Protein AF-0000000066798132 (afdb_homodimer)

Structure (mmCIF, N/CA/C/O backbone):
data_AF-0000000066798132-model_v1
#
loop_
_entity.id
_entity.type
_entity.pdbx_description
1 polymer 'Conserved hypothetical phage protein'
#
loop_
_atom_site.group_PDB
_atom_site.id
_atom_site.type_symbol
_atom_site.label_atom_id
_atom_site.label_alt_id
_atom_site.label_comp_id
_atom_site.label_asym_id
_atom_site.label_entity_id
_atom_site.label_seq_id
_atom_site.pdbx_PDB_ins_code
_atom_site.Cartn_x
_atom_site.Cartn_y
_atom_site.Cartn_z
_atom_site.occupancy
_atom_site.B_iso_or_equiv
_atom_site.auth_seq_id
_atom_site.auth_comp_id
_atom_site.auth_asym_id
_atom_site.auth_atom_id
_atom_site.pdbx_PDB_model_num
ATOM 1 N N . MET A 1 1 ? -9.953 32.281 0.719 1 57.69 1 MET A N 1
ATOM 2 C CA . MET A 1 1 ? -10.562 31.297 1.61 1 57.69 1 MET A CA 1
ATOM 3 C C . MET A 1 1 ? -10.344 29.875 1.087 1 57.69 1 MET A C 1
ATOM 5 O O . MET A 1 1 ? -10.57 29.609 -0.093 1 57.69 1 MET A O 1
ATOM 9 N N . LYS A 1 2 ? -9.352 29 1.653 1 70.69 2 LYS A N 1
ATOM 10 C CA . LYS A 1 2 ? -9.117 27.656 1.126 1 70.69 2 LYS A CA 1
ATOM 11 C C . LYS A 1 2 ? -10.305 26.734 1.405 1 70.69 2 LYS A C 1
ATOM 13 O O . LYS A 1 2 ? -10.883 26.781 2.494 1 70.69 2 LYS A O 1
ATOM 18 N N . ILE A 1 3 ? -11.055 26.281 0.452 1 86.38 3 ILE A N 1
ATOM 19 C CA . ILE A 1 3 ? -12.156 25.344 0.589 1 86.38 3 ILE A CA 1
ATOM 20 C C . ILE A 1 3 ? -11.617 23.938 0.82 1 86.38 3 ILE A C 1
ATOM 22 O O . ILE A 1 3 ? -10.711 23.5 0.113 1 86.38 3 ILE A O 1
ATOM 26 N N . LYS A 1 4 ? -12.031 23.391 1.937 1 86.81 4 LYS A N 1
ATOM 27 C CA . LYS A 1 4 ? -11.68 22 2.229 1 86.81 4 LYS A CA 1
ATOM 28 C C . LYS A 1 4 ? -12.602 21.031 1.483 1 86.81 4 LYS A C 1
ATOM 30 O O . LYS A 1 4 ? -13.82 21.188 1.513 1 86.81 4 LYS A O 1
ATOM 35 N N . ILE A 1 5 ? -11.984 20.156 0.667 1 93.31 5 ILE A N 1
ATOM 36 C CA . ILE A 1 5 ? -12.75 19.156 -0.054 1 93.31 5 ILE A CA 1
ATOM 37 C C . ILE A 1 5 ? -12.312 17.75 0.389 1 93.31 5 ILE A C 1
ATOM 39 O O . ILE A 1 5 ? -11.117 17.5 0.551 1 93.31 5 ILE A O 1
ATOM 43 N N . GLU A 1 6 ? -13.375 16.922 0.473 1 95 6 GLU A N 1
ATOM 44 C CA . GLU A 1 6 ? -13.102 15.539 0.827 1 95 6 GLU A CA 1
ATOM 45 C C . GLU A 1 6 ? -13.023 14.656 -0.416 1 95 6 GLU A C 1
ATOM 47 O O . GLU A 1 6 ? -13.82 14.812 -1.345 1 95 6 GLU A O 1
ATOM 52 N N . LYS A 1 7 ? -12.023 13.82 -0.433 1 96.56 7 LYS A N 1
ATOM 53 C CA . LYS A 1 7 ? -11.875 12.844 -1.509 1 96.56 7 LYS A CA 1
ATOM 54 C C . LYS A 1 7 ? -11.703 11.43 -0.951 1 96.56 7 LYS A C 1
ATOM 56 O O . LYS A 1 7 ? -10.977 11.227 0.024 1 96.56 7 LYS A O 1
ATOM 61 N N . GLU A 1 8 ? -12.359 10.531 -1.639 1 97.75 8 GLU A N 1
ATOM 62 C CA . GLU A 1 8 ? -12.203 9.125 -1.277 1 97.75 8 GLU A CA 1
ATOM 63 C C . GLU A 1 8 ? -11.242 8.414 -2.227 1 97.75 8 GLU A C 1
ATOM 65 O O . GLU A 1 8 ? -11.281 8.633 -3.438 1 97.75 8 GLU A O 1
ATOM 70 N N . MET A 1 9 ? -10.383 7.562 -1.604 1 97.75 9 MET A N 1
ATOM 71 C CA . MET A 1 9 ? -9.359 6.852 -2.371 1 97.75 9 MET A CA 1
ATOM 72 C C . MET A 1 9 ? -9.211 5.418 -1.878 1 97.75 9 MET A C 1
ATOM 74 O O . MET A 1 9 ? -9.43 5.137 -0.698 1 97.75 9 MET A O 1
ATOM 78 N N . ASN A 1 10 ? -8.875 4.578 -2.846 1 98.38 10 ASN A N 1
ATOM 79 C CA . ASN A 1 10 ? -8.438 3.271 -2.369 1 98.38 10 ASN A CA 1
ATOM 80 C C . ASN A 1 10 ? -6.969 3.291 -1.947 1 98.38 10 ASN A C 1
ATOM 82 O O . ASN A 1 10 ? -6.34 4.352 -1.929 1 98.38 10 ASN A O 1
ATOM 86 N N . LEU A 1 11 ? -6.445 2.162 -1.518 1 98.62 11 LEU A N 1
ATOM 87 C CA . LEU A 1 11 ? -5.133 2.146 -0.885 1 98.62 11 LEU A CA 1
ATOM 88 C C . LEU A 1 11 ? -4.059 2.652 -1.846 1 98.62 11 LEU A C 1
ATOM 90 O O . LEU A 1 11 ? -3.287 3.549 -1.502 1 98.62 11 LEU A O 1
ATOM 94 N N . PRO A 1 12 ? -3.914 2.072 -3.092 1 98.75 12 PRO A N 1
ATOM 95 C CA . PRO A 1 12 ? -2.861 2.598 -3.965 1 98.75 12 PRO A CA 1
ATOM 96 C C . PRO A 1 12 ? -3.035 4.082 -4.27 1 98.75 12 PRO A C 1
ATOM 98 O O . PRO A 1 12 ? -2.051 4.824 -4.332 1 98.75 12 PRO A O 1
ATOM 101 N N . GLU A 1 13 ? -4.223 4.52 -4.445 1 98.69 13 GLU A N 1
ATOM 102 C CA . GLU A 1 13 ? -4.469 5.938 -4.688 1 98.69 13 GLU A CA 1
ATOM 103 C C . GLU A 1 13 ? -4.035 6.785 -3.494 1 98.69 13 GLU A C 1
ATOM 105 O O . GLU A 1 13 ? -3.453 7.859 -3.666 1 98.69 13 GLU A O 1
ATOM 110 N N . LEU A 1 14 ? -4.355 6.312 -2.297 1 98.75 14 LEU A N 1
ATOM 111 C CA . LEU A 1 14 ? -3.986 7.047 -1.09 1 98.75 14 LEU A CA 1
ATOM 112 C C . LEU A 1 14 ? -2.471 7.191 -0.983 1 98.75 14 LEU A C 1
ATOM 114 O O . LEU A 1 14 ? -1.967 8.281 -0.693 1 98.75 14 LEU A O 1
ATOM 118 N N . ILE A 1 15 ? -1.768 6.105 -1.159 1 98.75 15 ILE A N 1
ATOM 119 C CA . ILE A 1 15 ? -0.316 6.125 -1.012 1 98.75 15 ILE A CA 1
ATOM 120 C C . ILE A 1 15 ? 0.292 7.086 -2.033 1 98.75 15 ILE A C 1
ATOM 122 O O . ILE A 1 15 ? 1.144 7.91 -1.69 1 98.75 15 ILE A O 1
ATOM 126 N N . GLN A 1 16 ? -0.197 7.07 -3.254 1 98.69 16 GLN A N 1
ATOM 127 C CA . GLN A 1 16 ? 0.314 7.977 -4.277 1 98.69 16 GLN A CA 1
ATOM 128 C C . GLN A 1 16 ? 0 9.43 -3.932 1 98.69 16 GLN A C 1
ATOM 130 O O . GLN A 1 16 ? 0.863 10.305 -4.051 1 98.69 16 GLN A O 1
ATOM 135 N N . TRP A 1 17 ? -1.196 9.625 -3.572 1 98.25 17 TRP A N 1
ATOM 136 C CA . TRP A 1 17 ? -1.604 10.969 -3.172 1 98.25 17 TRP A CA 1
ATOM 137 C C . TRP A 1 17 ? -0.711 11.5 -2.057 1 98.25 17 TRP A C 1
ATOM 139 O O . TRP A 1 17 ? -0.263 12.648 -2.105 1 98.25 17 TRP A O 1
ATOM 149 N N . ALA A 1 18 ? -0.484 10.703 -0.994 1 98.31 18 ALA A N 1
ATOM 150 C CA . ALA A 1 18 ? 0.321 11.109 0.155 1 98.31 18 ALA A CA 1
ATOM 151 C C . ALA A 1 18 ? 1.742 11.469 -0.271 1 98.31 18 ALA A C 1
ATOM 153 O O . ALA A 1 18 ? 2.303 12.461 0.19 1 98.31 18 ALA A O 1
ATOM 154 N N . TRP A 1 19 ? 2.289 10.727 -1.183 1 98.5 19 TRP A N 1
ATOM 155 C CA . TRP A 1 19 ? 3.641 10.984 -1.669 1 98.5 19 TRP A CA 1
ATOM 156 C C . TRP A 1 19 ? 3.682 12.258 -2.512 1 98.5 19 TRP A C 1
ATOM 158 O O . TRP A 1 19 ? 4.684 12.977 -2.514 1 98.5 19 TRP A O 1
ATOM 168 N N . ASP A 1 20 ? 2.613 12.562 -3.139 1 97.5 20 ASP A N 1
ATOM 169 C CA . ASP A 1 20 ? 2.518 13.781 -3.938 1 97.5 20 ASP A CA 1
ATOM 170 C C . ASP A 1 20 ? 2.227 14.992 -3.059 1 97.5 20 ASP A C 1
ATOM 172 O O . ASP A 1 20 ? 2.402 16.141 -3.49 1 97.5 20 ASP A O 1
ATOM 176 N N . ASN A 1 21 ? 1.721 14.734 -1.9 1 96.88 21 ASN A N 1
ATOM 177 C CA . ASN A 1 21 ? 1.313 15.812 -1.009 1 96.88 21 ASN A CA 1
ATOM 178 C C . ASN A 1 21 ? 1.909 15.648 0.386 1 96.88 21 ASN A C 1
ATOM 180 O O . ASN A 1 21 ? 1.177 15.555 1.372 1 96.88 21 ASN A O 1
ATOM 184 N N . PRO A 1 22 ? 3.189 15.75 0.529 1 97.38 22 PRO A N 1
ATOM 185 C CA . PRO A 1 22 ? 3.836 15.453 1.812 1 97.38 22 PRO A CA 1
ATOM 186 C C . PRO A 1 22 ? 3.438 16.438 2.91 1 97.38 22 PRO A C 1
ATOM 188 O O . PRO A 1 22 ? 3.408 16.078 4.09 1 97.38 22 PRO A O 1
ATOM 191 N N . LYS A 1 23 ? 3.07 17.625 2.586 1 95.75 23 LYS A N 1
ATOM 192 C CA . LYS A 1 23 ? 2.637 18.609 3.58 1 95.75 23 LYS A CA 1
ATOM 193 C C . LYS A 1 23 ? 1.312 18.188 4.215 1 95.75 23 LYS A C 1
ATOM 195 O O . LYS A 1 23 ? 1.05 18.5 5.379 1 95.75 23 LYS A O 1
ATOM 200 N N . LEU A 1 24 ? 0.545 17.484 3.488 1 96.31 24 LEU A N 1
ATOM 201 C CA . LEU A 1 24 ? -0.785 17.109 3.955 1 96.31 24 LEU A CA 1
ATOM 202 C C . LEU A 1 24 ? -0.771 15.703 4.566 1 96.31 24 LEU A C 1
ATOM 204 O O . LEU A 1 24 ? -1.676 15.344 5.324 1 96.31 24 LEU A O 1
ATOM 208 N N . SER A 1 25 ? 0.21 14.969 4.215 1 97.25 25 SER A N 1
ATOM 209 C CA . SER A 1 25 ? 0.183 13.57 4.625 1 97.25 25 SER A CA 1
ATOM 210 C C . SER A 1 25 ? 1.251 13.281 5.672 1 97.25 25 SER A C 1
ATOM 212 O O . SER A 1 25 ? 1.185 12.266 6.371 1 97.25 25 SER A O 1
ATOM 214 N N . GLY A 1 26 ? 2.26 14.109 5.797 1 98.12 26 GLY A N 1
ATOM 215 C CA . GLY A 1 26 ? 3.357 13.859 6.715 1 98.12 26 GLY A CA 1
ATOM 216 C C . GLY A 1 26 ? 2.908 13.719 8.156 1 98.12 26 GLY A C 1
ATOM 217 O O . GLY A 1 26 ? 2.115 14.523 8.648 1 98.12 26 GLY A O 1
ATOM 218 N N . ASN A 1 27 ? 3.477 12.703 8.789 1 98.38 27 ASN A N 1
ATOM 219 C CA . ASN A 1 27 ? 3.215 12.406 10.195 1 98.38 27 ASN A CA 1
ATOM 220 C C . ASN A 1 27 ? 1.732 12.156 10.453 1 98.38 27 ASN A C 1
ATOM 222 O O . ASN A 1 27 ? 1.217 12.477 11.523 1 98.38 27 ASN A O 1
ATOM 226 N N . LYS A 1 28 ? 1.001 11.617 9.555 1 97.88 28 LYS A N 1
ATOM 227 C CA . LYS A 1 28 ? -0.429 11.367 9.703 1 97.88 28 LYS A CA 1
ATOM 228 C C . LYS A 1 28 ? -0.745 9.883 9.555 1 97.88 28 LYS A C 1
ATOM 230 O O . LYS A 1 28 ? 0.075 9.117 9.039 1 97.88 28 LYS A O 1
ATOM 235 N N . ARG A 1 29 ? -1.887 9.578 10.023 1 98.12 29 ARG A N 1
ATOM 236 C CA . ARG A 1 29 ? -2.504 8.258 9.906 1 98.12 29 ARG A CA 1
ATOM 237 C C . ARG A 1 29 ? -3.873 8.359 9.242 1 98.12 29 ARG A C 1
ATOM 239 O O . ARG A 1 29 ? -4.656 9.258 9.547 1 98.12 29 ARG A O 1
ATOM 246 N N . PHE A 1 30 ? -4.113 7.547 8.344 1 98 30 PHE A N 1
ATOM 247 C CA . PHE A 1 30 ? -5.398 7.477 7.656 1 98 30 PHE A CA 1
ATOM 248 C C . PHE A 1 30 ? -6.078 6.137 7.918 1 98 30 PHE A C 1
ATOM 250 O O . PHE A 1 30 ? -5.52 5.082 7.617 1 98 30 PHE A O 1
ATOM 257 N N . TYR A 1 31 ? -7.25 6.172 8.398 1 97.88 31 TYR A N 1
ATOM 258 C CA . TYR A 1 31 ? -8.008 4.973 8.719 1 97.88 31 TYR A CA 1
ATOM 259 C C . TYR A 1 31 ? -8.984 4.625 7.602 1 97.88 31 TYR A C 1
ATOM 261 O O . TYR A 1 31 ? -9.555 5.516 6.969 1 97.88 31 TYR A O 1
ATOM 269 N N . SER A 1 32 ? -9.148 3.33 7.406 1 98 32 SER A N 1
ATOM 270 C CA . SER A 1 32 ? -10.18 2.891 6.477 1 98 32 SER A CA 1
ATOM 271 C C . SER A 1 32 ? -11.562 3.365 6.922 1 98 32 SER A C 1
ATOM 273 O O . SER A 1 32 ? -11.867 3.369 8.117 1 98 32 SER A O 1
ATOM 275 N N . ASN A 1 33 ? -12.398 3.645 5.965 1 97.25 33 ASN A N 1
ATOM 276 C CA . ASN A 1 33 ? -13.773 4.051 6.254 1 97.25 33 ASN A CA 1
ATOM 277 C C . ASN A 1 33 ? -14.602 2.893 6.801 1 97.25 33 ASN A C 1
ATOM 279 O O . ASN A 1 33 ? -15.648 3.105 7.41 1 97.25 33 ASN A O 1
ATOM 283 N N . ASP A 1 34 ? -14.156 1.749 6.453 1 94.69 34 ASP A N 1
ATOM 284 C CA . ASP A 1 34 ? -14.781 0.563 7.031 1 94.69 34 ASP A CA 1
ATOM 285 C C . ASP A 1 34 ? -14.234 0.273 8.422 1 94.69 34 ASP A C 1
ATOM 287 O O . ASP A 1 34 ? -13.156 -0.314 8.562 1 94.69 34 ASP A O 1
ATOM 291 N N . VAL A 1 35 ? -14.953 0.583 9.406 1 86.25 35 VAL A N 1
ATOM 292 C CA . VAL A 1 35 ? -14.516 0.516 10.797 1 86.25 35 VAL A CA 1
ATOM 293 C C . VAL A 1 35 ? -14.289 -0.941 11.195 1 86.25 35 VAL A C 1
ATOM 295 O O . VAL A 1 35 ? -13.516 -1.227 12.109 1 86.25 35 VAL A O 1
ATOM 298 N N . GLU A 1 36 ? -14.93 -1.83 10.547 1 88.06 36 GLU A N 1
ATOM 299 C CA . GLU A 1 36 ? -14.789 -3.246 10.875 1 88.06 36 GLU A CA 1
ATOM 300 C C . GLU A 1 36 ? -13.414 -3.77 10.469 1 88.06 36 GLU A C 1
ATOM 302 O O . GLU A 1 36 ? -12.93 -4.754 11.031 1 88.06 36 GLU A O 1
ATOM 307 N N . ARG A 1 37 ? -12.758 -3.258 9.523 1 83.38 37 ARG A N 1
ATOM 308 C CA . ARG A 1 37 ? -11.453 -3.697 9.039 1 83.38 37 ARG A CA 1
ATOM 309 C C . ARG A 1 37 ? -10.336 -3.238 9.969 1 83.38 37 ARG A C 1
ATOM 311 O O . ARG A 1 37 ? -9.289 -3.889 10.062 1 83.38 37 ARG A O 1
ATOM 318 N N . ASN A 1 38 ? -10.516 -2.191 10.625 1 90.19 38 ASN A N 1
ATOM 319 C CA . ASN A 1 38 ? -9.547 -1.653 11.578 1 90.19 38 ASN A CA 1
ATOM 320 C C . ASN A 1 38 ? -8.156 -1.562 10.961 1 90.19 38 ASN A C 1
ATOM 322 O O . ASN A 1 38 ? -7.172 -2 11.57 1 90.19 38 ASN A O 1
ATOM 326 N N . CYS A 1 39 ? -7.973 -1.088 9.766 1 96.62 39 CYS A N 1
ATOM 327 C CA . CYS A 1 39 ? -6.688 -0.862 9.117 1 96.62 39 CYS A CA 1
ATOM 328 C C . CYS A 1 39 ? -6.395 0.628 8.992 1 96.62 39 CYS A C 1
ATOM 330 O O . CYS A 1 39 ? -7.312 1.45 9.031 1 96.62 39 CYS A O 1
ATOM 332 N N . CYS A 1 40 ? -5.078 0.958 8.922 1 98 40 CYS A N 1
ATOM 333 C CA . CYS A 1 40 ? -4.684 2.35 8.727 1 98 40 CYS A CA 1
ATOM 334 C C . CYS A 1 40 ? -3.33 2.438 8.031 1 98 40 CYS A C 1
ATOM 336 O O . CYS A 1 40 ? -2.539 1.493 8.078 1 98 40 CYS A O 1
ATOM 338 N N . VAL A 1 41 ? -3.105 3.502 7.422 1 98.5 41 VAL A N 1
ATOM 339 C CA . VAL A 1 41 ? -1.847 3.842 6.766 1 98.5 41 VAL A CA 1
ATOM 340 C C . VAL A 1 41 ? -1.173 4.996 7.504 1 98.5 41 VAL A C 1
ATOM 342 O O . VAL A 1 41 ? -1.803 6.02 7.773 1 98.5 41 VAL A O 1
ATOM 345 N N . THR A 1 42 ? 0.055 4.793 7.855 1 98.69 42 THR A N 1
ATOM 346 C CA . THR A 1 42 ? 0.819 5.816 8.562 1 98.69 42 THR A CA 1
ATOM 347 C C . THR A 1 42 ? 1.994 6.293 7.711 1 98.69 42 THR A C 1
ATOM 349 O O . THR A 1 42 ? 2.701 5.484 7.109 1 98.69 42 THR A O 1
ATOM 352 N N . PHE A 1 43 ? 2.172 7.602 7.711 1 98.62 43 PHE A N 1
ATOM 353 C CA . PHE A 1 43 ? 3.301 8.195 7.004 1 98.62 43 PHE A CA 1
ATOM 354 C C . PHE A 1 43 ? 4.254 8.875 7.977 1 98.62 43 PHE A C 1
ATOM 356 O O . PHE A 1 43 ? 3.818 9.477 8.961 1 98.62 43 PHE A O 1
ATOM 363 N N . ASP A 1 44 ? 5.516 8.75 7.656 1 98.5 44 ASP A N 1
ATOM 364 C CA . ASP A 1 44 ? 6.492 9.438 8.5 1 98.5 44 ASP A CA 1
ATOM 365 C C . ASP A 1 44 ? 6.445 10.945 8.281 1 98.5 44 ASP A C 1
ATOM 367 O O . ASP A 1 44 ? 5.629 11.438 7.5 1 98.5 44 ASP A O 1
ATOM 371 N N . VAL A 1 45 ? 7.215 11.672 8.906 1 98.25 45 VAL A N 1
ATOM 372 C CA . VAL A 1 45 ? 7.141 13.125 8.977 1 98.25 45 VAL A CA 1
ATOM 373 C C . VAL A 1 45 ? 7.289 13.727 7.582 1 98.25 45 VAL A C 1
ATOM 375 O O . VAL A 1 45 ? 6.637 14.719 7.254 1 98.25 45 VAL A O 1
ATOM 378 N N . ASP A 1 46 ? 8.109 13.133 6.691 1 97.75 46 ASP A N 1
ATOM 379 C CA . ASP A 1 46 ? 8.359 13.672 5.359 1 97.75 46 ASP A CA 1
ATOM 380 C C . ASP A 1 46 ? 7.551 12.93 4.305 1 97.75 46 ASP A C 1
ATOM 382 O O . ASP A 1 46 ? 7.695 13.18 3.105 1 97.75 46 ASP A O 1
ATOM 386 N N . SER A 1 47 ? 6.77 11.945 4.703 1 97.88 47 SER A N 1
ATOM 387 C CA . SER A 1 47 ? 5.906 11.141 3.844 1 97.88 47 SER A CA 1
ATOM 388 C C . SER A 1 47 ? 6.727 10.266 2.902 1 97.88 47 SER A C 1
ATOM 390 O O . SER A 1 47 ? 6.246 9.875 1.835 1 97.88 47 SER A O 1
ATOM 392 N N . ILE A 1 48 ? 7.918 10.008 3.285 1 97.69 48 ILE A N 1
ATOM 393 C CA . ILE A 1 48 ? 8.789 9.18 2.457 1 97.69 48 ILE A CA 1
ATOM 394 C C . ILE A 1 48 ? 8.547 7.707 2.754 1 97.69 48 ILE A C 1
ATOM 396 O O . ILE A 1 48 ? 8.523 6.879 1.842 1 97.69 48 ILE A O 1
ATOM 400 N N . LEU A 1 49 ? 8.344 7.453 4.07 1 97.94 49 LEU A N 1
ATOM 401 C CA . LEU A 1 49 ? 8.055 6.098 4.52 1 97.94 49 LEU A CA 1
ATOM 402 C C . LEU A 1 49 ? 6.574 5.945 4.867 1 97.94 49 LEU A C 1
ATOM 404 O O . LEU A 1 49 ? 5.977 6.848 5.457 1 97.94 49 LEU A O 1
ATOM 408 N N . CYS A 1 50 ? 6.074 4.844 4.461 1 98.06 50 CYS A N 1
ATOM 409 C CA . CYS A 1 50 ? 4.734 4.535 4.945 1 98.06 50 CYS A CA 1
ATOM 410 C C . CYS A 1 50 ? 4.68 3.133 5.543 1 98.06 50 CYS A C 1
ATOM 412 O O . CYS A 1 50 ? 5.547 2.299 5.262 1 98.06 50 CYS A O 1
ATOM 414 N N . ASN A 1 51 ? 3.748 2.961 6.449 1 97.88 51 ASN A N 1
ATOM 415 C CA . ASN A 1 51 ? 3.396 1.689 7.074 1 97.88 51 ASN A CA 1
ATOM 416 C C . ASN A 1 51 ? 1.897 1.419 6.992 1 97.88 51 ASN A C 1
ATOM 418 O O . ASN A 1 51 ? 1.088 2.338 7.133 1 97.88 51 ASN A O 1
ATOM 422 N N . VAL A 1 52 ? 1.587 0.22 6.73 1 97.94 52 VAL A N 1
ATOM 423 C CA . VAL A 1 52 ? 0.19 -0.201 6.719 1 97.94 52 VAL A CA 1
ATOM 424 C C . VAL A 1 52 ? -0.064 -1.188 7.855 1 97.94 52 VAL A C 1
ATOM 426 O O . VAL A 1 52 ? 0.63 -2.199 7.977 1 97.94 52 VAL A O 1
ATOM 429 N N . THR A 1 53 ? -0.985 -0.79 8.656 1 97.25 53 THR A N 1
ATOM 430 C CA . THR A 1 53 ? -1.386 -1.662 9.75 1 97.25 53 THR A CA 1
ATOM 431 C C . THR A 1 53 ? -2.699 -2.367 9.43 1 97.25 53 THR A C 1
ATOM 433 O O . THR A 1 53 ? -3.693 -1.719 9.094 1 97.25 53 THR A O 1
ATOM 436 N N . GLY A 1 54 ? -2.719 -3.695 9.586 1 96.38 54 GLY A N 1
ATOM 437 C CA . GLY A 1 54 ? -3.9 -4.492 9.305 1 96.38 54 GLY A CA 1
ATOM 438 C C . GLY A 1 54 ? -3.994 -4.922 7.848 1 96.38 54 GLY A C 1
ATOM 439 O O . GLY A 1 54 ? -3.156 -4.543 7.031 1 96.38 54 GLY A O 1
ATOM 440 N N . TYR A 1 55 ? -4.988 -5.777 7.551 1 97.06 55 TYR A N 1
ATOM 441 C CA . TYR A 1 55 ? -5.289 -6.172 6.18 1 97.06 55 TYR A CA 1
ATOM 442 C C . TYR A 1 55 ? -6.152 -5.125 5.488 1 97.06 55 TYR A C 1
ATOM 444 O O . TYR A 1 55 ? -7.086 -4.586 6.086 1 97.06 55 TYR A O 1
ATOM 452 N N . VAL A 1 56 ? -5.785 -4.816 4.23 1 98.06 56 VAL A N 1
ATOM 453 C CA . VAL A 1 56 ? -6.566 -3.848 3.467 1 98.06 56 VAL A CA 1
ATOM 454 C C . VAL A 1 56 ? -7.254 -4.547 2.295 1 98.06 56 VAL A C 1
ATOM 456 O O . VAL A 1 56 ? -6.625 -5.332 1.581 1 98.06 56 VAL A O 1
ATOM 459 N N . SER A 1 57 ? -8.523 -4.25 2.166 1 97.88 57 SER A N 1
ATOM 460 C CA . SER A 1 57 ? -9.328 -4.812 1.09 1 97.88 57 SER A CA 1
ATOM 461 C C . SER A 1 57 ? -9.297 -3.922 -0.149 1 97.88 57 SER A C 1
ATOM 463 O O . SER A 1 57 ? -9.242 -2.695 -0.037 1 97.88 57 SER A 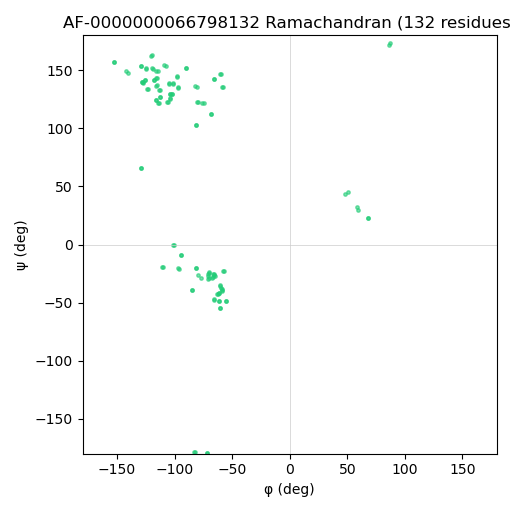O 1
ATOM 465 N N . ILE A 1 58 ? -9.461 -4.492 -1.269 1 98 58 ILE A N 1
ATOM 466 C CA . ILE A 1 58 ? -9.594 -3.77 -2.529 1 98 58 ILE A CA 1
ATOM 467 C C . ILE A 1 58 ? -10.766 -2.797 -2.449 1 98 58 ILE A C 1
ATOM 469 O O . ILE A 1 58 ? -10.805 -1.795 -3.166 1 98 58 ILE A O 1
ATOM 473 N N . ASN A 1 59 ? -11.68 -3.094 -1.548 1 97.25 59 ASN A N 1
ATOM 474 C CA . ASN A 1 59 ? -12.898 -2.299 -1.434 1 97.25 59 ASN A CA 1
ATOM 475 C C . ASN A 1 59 ? -12.758 -1.21 -0.373 1 97.25 59 ASN A C 1
ATOM 477 O O . ASN A 1 59 ? -13.648 -0.372 -0.218 1 97.25 59 ASN A O 1
ATOM 481 N N . ASP A 1 60 ? -11.734 -1.265 0.334 1 97.94 60 ASP A N 1
ATOM 482 C CA . ASP A 1 60 ? -11.547 -0.236 1.354 1 97.94 60 ASP A CA 1
ATOM 483 C C . ASP A 1 60 ? -11.336 1.136 0.719 1 97.94 60 ASP A C 1
ATOM 485 O O . ASP A 1 60 ? -10.641 1.256 -0.291 1 97.94 60 ASP A O 1
ATOM 489 N N . LYS A 1 61 ? -11.914 2.088 1.403 1 98.31 61 LYS A N 1
ATOM 490 C CA . LYS A 1 61 ? -11.719 3.482 1.022 1 98.31 61 LYS A CA 1
ATOM 491 C C . 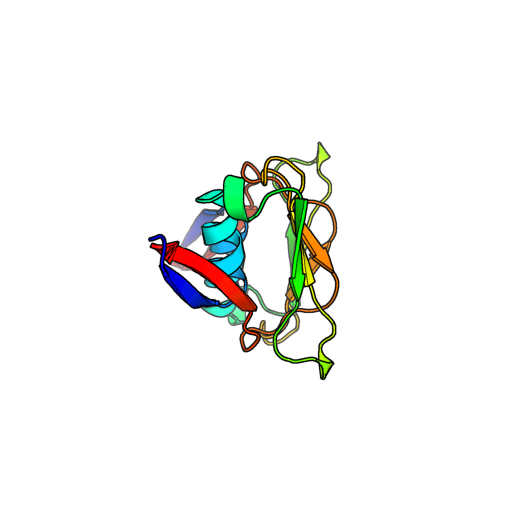LYS A 1 61 ? -11.195 4.305 2.197 1 98.31 61 LYS A C 1
ATOM 493 O O . LYS A 1 61 ? -11.461 3.98 3.355 1 98.31 61 LYS A O 1
ATOM 498 N N . PHE A 1 62 ? -10.469 5.332 1.817 1 98.31 62 PHE A N 1
ATOM 499 C CA . PHE A 1 62 ? -9.922 6.305 2.752 1 98.31 62 PHE A CA 1
ATOM 500 C C . PHE A 1 62 ? -10.328 7.723 2.355 1 98.31 62 PHE A C 1
ATOM 502 O O . PHE A 1 62 ? -10.352 8.055 1.17 1 98.31 62 PHE A O 1
ATOM 509 N N . THR A 1 63 ? -10.617 8.5 3.34 1 98 63 THR A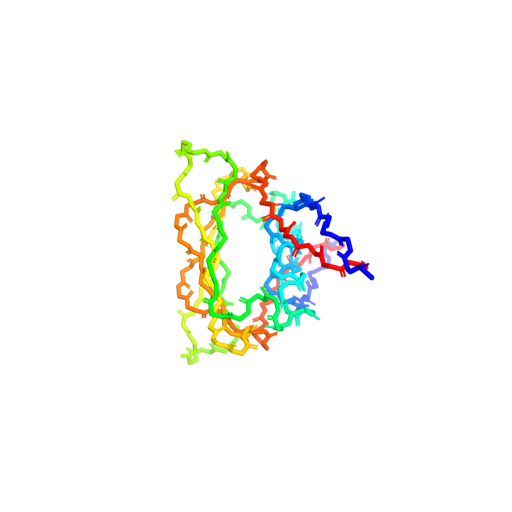 N 1
ATOM 510 C CA . THR A 1 63 ? -10.984 9.883 3.07 1 98 63 THR A CA 1
ATOM 511 C C . THR A 1 63 ? -9.828 10.828 3.396 1 98 63 THR A C 1
ATOM 513 O O . THR A 1 63 ? -9.211 10.719 4.461 1 98 63 THR A O 1
ATOM 516 N N . VAL A 1 64 ? -9.555 11.664 2.402 1 97.31 64 VAL A N 1
ATOM 517 C CA . VAL A 1 64 ? -8.57 12.703 2.662 1 97.31 64 VAL A CA 1
ATOM 518 C C . VAL A 1 64 ? -9.203 14.078 2.482 1 97.31 64 VAL A C 1
ATOM 520 O O . VAL A 1 64 ? -10.219 14.219 1.802 1 97.31 64 VAL A O 1
ATOM 523 N N . GLN A 1 65 ? -8.617 14.953 3.23 1 94.06 65 GLN A N 1
ATOM 524 C CA . GLN A 1 65 ? -9.031 16.344 3.082 1 94.06 65 GLN A CA 1
ATOM 525 C C . GLN A 1 65 ? -7.992 17.141 2.299 1 94.06 65 GLN A C 1
ATOM 527 O O . GLN A 1 65 ? -6.809 17.141 2.643 1 94.06 65 GLN A O 1
ATOM 532 N N . GLU A 1 66 ? -8.484 17.766 1.241 1 89.81 66 GLU A N 1
ATOM 533 C CA . GLU A 1 66 ? -7.645 18.672 0.46 1 89.81 66 GLU A CA 1
ATOM 534 C C . GLU A 1 66 ? -8.141 20.109 0.558 1 89.81 66 GLU A C 1
ATOM 536 O O . GLU A 1 66 ? -9.312 20.344 0.863 1 89.81 66 GLU A O 1
ATOM 541 N N . GLU A 1 67 ? -7.105 20.969 0.447 1 81.31 67 GLU A N 1
ATOM 542 C CA . GLU A 1 67 ? -7.484 22.375 0.394 1 81.31 67 GLU A CA 1
ATOM 543 C C . GLU A 1 67 ? -7.32 22.938 -1.016 1 81.31 67 GLU A C 1
ATOM 545 O O . GLU A 1 67 ? -6.316 22.672 -1.683 1 81.31 67 GLU A O 1
ATOM 550 N N . ILE A 1 68 ? -8.469 23.469 -1.539 1 74 68 ILE A N 1
ATOM 551 C CA . ILE A 1 68 ? -8.398 24.125 -2.838 1 74 68 ILE A CA 1
ATOM 552 C C . ILE A 1 68 ? -8.664 25.625 -2.672 1 74 68 ILE A C 1
ATOM 554 O O . ILE A 1 68 ? -9.461 26.031 -1.822 1 74 68 ILE A O 1
ATOM 558 N N . MET B 1 1 ? 4.715 -19.797 -27.047 1 57.34 1 MET B N 1
ATOM 559 C CA . MET B 1 1 ? 5.758 -19.703 -26.031 1 57.34 1 MET B CA 1
ATOM 560 C C . MET B 1 1 ? 5.574 -18.469 -25.172 1 57.34 1 MET B C 1
ATOM 562 O O . MET B 1 1 ? 5.398 -17.359 -25.703 1 57.34 1 MET B O 1
ATOM 566 N N . LYS B 1 2 ? 4.996 -18.516 -23.859 1 70.44 2 LYS B N 1
ATOM 567 C CA . LYS B 1 2 ? 4.797 -17.328 -23.047 1 70.44 2 LYS B CA 1
ATOM 568 C C . LYS B 1 2 ? 6.129 -16.734 -22.594 1 70.44 2 LYS B C 1
ATOM 570 O O . LYS B 1 2 ? 7.039 -17.469 -22.203 1 70.44 2 LYS B O 1
ATOM 575 N N . ILE B 1 3 ? 6.551 -15.594 -23.031 1 86.38 3 ILE B N 1
ATOM 576 C CA . ILE B 1 3 ? 7.762 -14.898 -22.609 1 86.38 3 ILE B CA 1
ATOM 577 C C . ILE B 1 3 ? 7.547 -14.258 -21.25 1 86.38 3 ILE B C 1
ATOM 579 O O . ILE B 1 3 ? 6.535 -13.586 -21.016 1 86.38 3 ILE B O 1
ATOM 583 N N . LYS B 1 4 ? 8.383 -14.656 -20.328 1 86.94 4 LYS B N 1
ATOM 584 C CA . LYS B 1 4 ? 8.367 -14.039 -19.016 1 86.94 4 LYS B CA 1
ATOM 585 C C . LYS B 1 4 ? 9.102 -12.703 -19.016 1 86.94 4 LYS B C 1
ATOM 587 O O . LYS B 1 4 ? 10.227 -12.609 -19.516 1 86.94 4 LYS B O 1
ATOM 592 N N . ILE B 1 5 ? 8.383 -11.648 -18.625 1 93.25 5 ILE B N 1
ATOM 593 C CA . ILE B 1 5 ? 9.008 -10.328 -18.547 1 93.25 5 ILE B CA 1
ATOM 594 C C . ILE B 1 5 ? 8.961 -9.836 -17.094 1 93.25 5 ILE B C 1
ATOM 596 O O . ILE B 1 5 ? 7.953 -9.992 -16.406 1 93.25 5 ILE B O 1
ATOM 600 N N . GLU B 1 6 ? 10.094 -9.18 -16.781 1 94.94 6 GLU B N 1
ATOM 601 C CA . GLU B 1 6 ? 10.172 -8.586 -15.453 1 94.94 6 GLU B CA 1
ATOM 602 C C . GLU B 1 6 ? 9.812 -7.102 -15.492 1 94.94 6 GLU B C 1
ATOM 604 O O . GLU B 1 6 ? 10.219 -6.383 -16.406 1 94.94 6 GLU B O 1
ATOM 609 N N . LYS B 1 7 ? 9.016 -6.695 -14.555 1 96.5 7 LYS B N 1
ATOM 610 C CA . LYS B 1 7 ? 8.664 -5.285 -14.398 1 96.5 7 LYS B CA 1
ATOM 611 C C . LYS B 1 7 ? 8.914 -4.809 -12.977 1 96.5 7 LYS B C 1
ATOM 613 O O . LYS B 1 7 ? 8.602 -5.516 -12.016 1 96.5 7 LYS B O 1
ATOM 618 N N . GLU B 1 8 ? 9.438 -3.609 -12.922 1 97.75 8 GLU B N 1
ATOM 619 C CA . GLU B 1 8 ? 9.633 -2.986 -11.617 1 97.75 8 GLU B CA 1
ATOM 620 C C . GLU B 1 8 ? 8.539 -1.969 -11.32 1 97.75 8 GLU B C 1
ATOM 622 O O . GLU B 1 8 ? 8.141 -1.202 -12.195 1 97.75 8 GLU B O 1
ATOM 627 N N . MET B 1 9 ? 8.086 -1.999 -10.023 1 97.75 9 MET B N 1
ATOM 628 C CA . MET B 1 9 ? 7 -1.119 -9.609 1 97.75 9 MET B CA 1
ATOM 629 C C . MET B 1 9 ? 7.234 -0.59 -8.203 1 97.75 9 MET B C 1
ATOM 631 O O . MET B 1 9 ? 7.867 -1.256 -7.379 1 97.75 9 MET B O 1
ATOM 635 N N . ASN B 1 10 ? 6.723 0.612 -8.023 1 98.38 10 ASN B N 1
ATOM 636 C CA . ASN B 1 10 ? 6.684 1.036 -6.625 1 98.38 10 ASN B CA 1
ATOM 637 C C . ASN B 1 10 ? 5.457 0.478 -5.906 1 98.38 10 ASN B C 1
ATOM 639 O O . ASN B 1 10 ? 4.711 -0.32 -6.473 1 98.38 10 ASN B O 1
ATOM 643 N N . LEU B 1 11 ? 5.297 0.811 -4.648 1 98.62 11 LEU B N 1
ATOM 644 C CA . LEU B 1 11 ? 4.289 0.142 -3.83 1 98.62 11 LEU B CA 1
ATOM 645 C C . LEU B 1 11 ? 2.893 0.358 -4.402 1 98.62 11 LEU B C 1
ATOM 647 O O . LEU B 1 11 ? 2.148 -0.602 -4.609 1 98.62 11 LEU B O 1
ATOM 651 N N . PRO B 1 12 ? 2.424 1.644 -4.637 1 98.75 12 PRO B N 1
ATOM 652 C CA . PRO B 1 12 ? 1.068 1.779 -5.176 1 98.75 12 PRO B CA 1
ATOM 653 C C . PRO B 1 12 ? 0.896 1.076 -6.52 1 98.75 12 PRO B C 1
ATOM 655 O O . PRO B 1 12 ? -0.157 0.488 -6.781 1 98.75 12 PRO B O 1
ATOM 658 N N . GLU B 1 13 ? 1.869 1.111 -7.348 1 98.69 13 GLU B N 1
ATOM 659 C CA . GLU B 1 13 ? 1.796 0.411 -8.625 1 98.69 13 GLU B CA 1
ATOM 660 C C . GLU B 1 13 ? 1.658 -1.095 -8.422 1 98.69 13 GLU B C 1
ATOM 662 O O . GLU B 1 13 ? 0.891 -1.754 -9.133 1 98.69 13 GLU B O 1
ATOM 667 N N . LEU B 1 14 ? 2.432 -1.632 -7.48 1 98.75 14 LEU B N 1
ATOM 668 C CA . LEU B 1 14 ? 2.377 -3.064 -7.211 1 98.75 14 LEU B CA 1
ATOM 669 C C . LEU B 1 14 ? 0.982 -3.479 -6.754 1 98.75 14 LEU B C 1
ATOM 671 O O . LEU B 1 14 ? 0.439 -4.477 -7.23 1 98.75 14 LEU B O 1
ATOM 675 N N . ILE B 1 15 ? 0.44 -2.762 -5.809 1 98.75 15 ILE B N 1
ATOM 676 C CA . ILE B 1 15 ? -0.863 -3.115 -5.258 1 98.75 15 ILE B CA 1
ATOM 677 C C . ILE B 1 15 ? -1.919 -3.068 -6.359 1 98.75 15 ILE B C 1
ATOM 679 O O . ILE B 1 15 ? -2.727 -3.992 -6.496 1 98.75 15 ILE B O 1
ATOM 683 N N . GLN B 1 16 ? -1.872 -2.076 -7.215 1 98.69 16 GLN B N 1
ATOM 684 C CA . GLN B 1 16 ? -2.828 -1.979 -8.312 1 98.69 16 GLN B CA 1
ATOM 685 C C . GLN B 1 16 ? -2.648 -3.129 -9.297 1 98.69 16 GLN B C 1
ATOM 687 O O . GLN B 1 16 ? -3.627 -3.74 -9.734 1 98.69 16 GLN B O 1
ATOM 692 N N . TRP B 1 17 ? -1.445 -3.336 -9.641 1 98.25 17 TRP B N 1
ATOM 693 C CA . TRP B 1 17 ? -1.146 -4.441 -10.547 1 98.25 17 TRP B CA 1
ATOM 694 C C . TRP B 1 17 ? -1.688 -5.758 -10 1 98.25 17 TRP B C 1
ATOM 696 O O . TRP B 1 17 ? -2.303 -6.535 -10.727 1 98.25 17 TRP B O 1
ATOM 706 N N . ALA B 1 18 ? -1.418 -6.07 -8.719 1 98.25 18 ALA B N 1
ATOM 707 C CA . ALA B 1 18 ? -1.848 -7.316 -8.086 1 98.25 18 ALA B CA 1
ATOM 708 C C . ALA B 1 18 ? -3.367 -7.457 -8.133 1 98.25 18 ALA B C 1
ATOM 710 O O . ALA B 1 18 ? -3.889 -8.531 -8.422 1 98.25 18 ALA B O 1
ATOM 711 N N . TRP B 1 19 ? -4.07 -6.379 -7.918 1 98.5 19 TRP B N 1
ATOM 712 C CA . TRP B 1 19 ? -5.531 -6.402 -7.945 1 98.5 19 TRP B CA 1
ATOM 713 C C . TRP B 1 19 ? -6.043 -6.605 -9.367 1 98.5 19 TRP B C 1
ATOM 715 O O . TRP B 1 19 ? -7.086 -7.23 -9.57 1 98.5 19 TRP B O 1
ATOM 725 N N . ASP B 1 20 ? -5.305 -6.172 -10.312 1 97.44 20 ASP B N 1
ATOM 726 C CA . ASP B 1 20 ? -5.668 -6.355 -11.719 1 97.44 20 ASP B CA 1
ATOM 727 C C . ASP B 1 20 ? -5.293 -7.754 -12.203 1 97.44 20 ASP B C 1
ATOM 729 O O . ASP B 1 20 ? -5.781 -8.203 -13.242 1 97.44 20 ASP B O 1
ATOM 733 N N . ASN B 1 21 ? -4.398 -8.375 -11.508 1 96.88 21 ASN B N 1
ATOM 734 C CA . ASN B 1 21 ? -3.891 -9.672 -11.922 1 96.88 21 ASN B CA 1
ATOM 735 C C . ASN B 1 21 ? -3.957 -10.695 -10.789 1 96.88 21 ASN B C 1
ATOM 737 O O . ASN B 1 21 ? -2.934 -11.25 -10.398 1 96.88 21 ASN B O 1
ATOM 741 N N . PRO B 1 22 ? -5.109 -11.062 -10.352 1 97.31 22 PRO B N 1
ATOM 742 C CA . PRO B 1 22 ? -5.234 -11.93 -9.172 1 97.31 22 PRO B CA 1
ATOM 743 C C . PRO B 1 22 ? -4.648 -13.32 -9.406 1 97.31 22 PRO B C 1
ATOM 745 O O . PRO B 1 22 ? -4.168 -13.961 -8.461 1 97.31 22 PRO B O 1
ATOM 748 N N . LYS B 1 23 ? -4.609 -13.805 -10.594 1 95.75 23 LYS B N 1
ATOM 749 C CA . LYS B 1 23 ? -4.023 -15.109 -10.891 1 95.75 23 LYS B CA 1
ATOM 750 C C . LYS B 1 23 ? -2.518 -15.102 -10.656 1 95.75 23 LYS B C 1
ATOM 752 O O . LYS B 1 23 ? -1.934 -16.141 -10.305 1 95.75 23 LYS B O 1
ATOM 757 N N . LEU B 1 24 ? -1.931 -13.977 -10.805 1 96.31 24 LEU B N 1
ATOM 758 C CA . LEU B 1 24 ? -0.48 -13.867 -10.688 1 96.31 24 LEU B CA 1
ATOM 759 C C . LEU B 1 24 ? -0.074 -13.414 -9.289 1 96.31 24 LEU B C 1
ATOM 761 O O . LEU B 1 24 ? 1.078 -13.594 -8.891 1 96.31 24 LEU B O 1
ATOM 765 N N . SER B 1 25 ? -0.991 -12.828 -8.625 1 97.25 25 SER B N 1
ATOM 766 C CA . SER B 1 25 ? -0.615 -12.219 -7.355 1 97.25 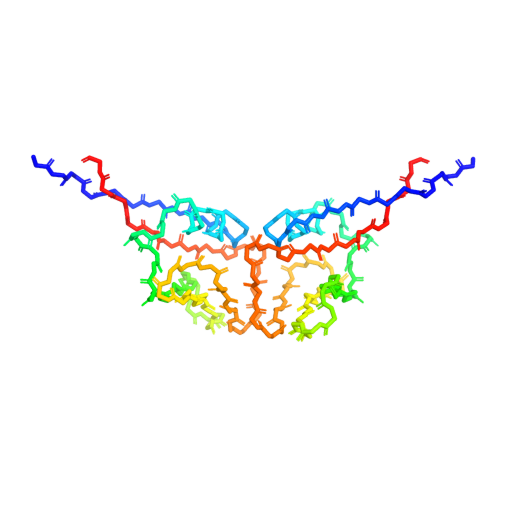25 SER B CA 1
ATOM 767 C C . SER B 1 25 ? -1.216 -12.984 -6.18 1 97.25 25 SER B C 1
ATOM 769 O O . SER B 1 25 ? -0.771 -12.836 -5.043 1 97.25 25 SER B O 1
ATOM 771 N N . GLY B 1 26 ? -2.24 -13.773 -6.387 1 98.19 26 GLY B N 1
ATOM 772 C CA . GLY B 1 26 ? -2.924 -14.469 -5.309 1 98.19 26 GLY B CA 1
ATOM 773 C C . GLY B 1 26 ? -2.008 -15.375 -4.504 1 98.19 26 GLY B C 1
ATOM 774 O O . GLY B 1 26 ? -1.234 -16.156 -5.078 1 98.19 26 GLY B O 1
ATOM 775 N N . ASN B 1 27 ? -2.18 -15.266 -3.197 1 98.38 27 ASN B N 1
ATOM 776 C CA . ASN B 1 27 ? -1.428 -16.078 -2.244 1 98.38 27 ASN B CA 1
ATOM 777 C C . ASN B 1 27 ? 0.077 -15.859 -2.391 1 98.38 27 ASN B C 1
ATOM 779 O O . ASN B 1 27 ? 0.863 -16.781 -2.158 1 98.38 27 ASN B O 1
ATOM 783 N N . LYS B 1 28 ? 0.554 -14.75 -2.783 1 97.88 28 LYS B N 1
ATOM 784 C CA . LYS B 1 28 ? 1.976 -14.477 -2.979 1 97.88 28 LYS B CA 1
ATOM 785 C C . LYS B 1 28 ? 2.449 -13.344 -2.068 1 97.88 28 LYS B C 1
ATOM 787 O O . LYS B 1 28 ? 1.636 -12.594 -1.529 1 97.88 28 LYS B O 1
ATOM 792 N N . ARG B 1 29 ? 3.725 -13.305 -1.946 1 98.12 29 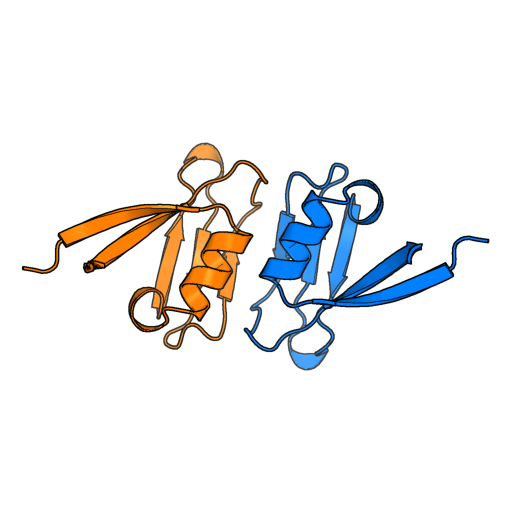ARG B N 1
ATOM 793 C CA . ARG B 1 29 ? 4.465 -12.258 -1.246 1 98.12 29 ARG B CA 1
ATOM 794 C C . ARG B 1 29 ? 5.496 -11.609 -2.164 1 98.12 29 ARG B C 1
ATOM 796 O O . ARG B 1 29 ? 6.188 -12.297 -2.918 1 98.12 29 ARG B O 1
ATOM 803 N N . PHE B 1 30 ? 5.543 -10.383 -2.158 1 98 30 PHE B N 1
ATOM 804 C CA . PHE B 1 30 ? 6.52 -9.625 -2.932 1 98 30 PHE B CA 1
ATOM 805 C C . PHE B 1 30 ? 7.449 -8.836 -2.012 1 98 30 PHE B C 1
ATOM 807 O O . PHE B 1 30 ? 6.992 -8.016 -1.217 1 98 30 PHE B O 1
ATOM 814 N N . TYR B 1 31 ? 8.68 -9.031 -2.141 1 97.81 31 TYR B N 1
ATOM 815 C CA . TYR B 1 31 ? 9.68 -8.367 -1.314 1 97.81 31 TYR B CA 1
ATOM 816 C C . TYR B 1 31 ? 10.273 -7.16 -2.033 1 97.81 31 TYR B C 1
ATOM 818 O O . TYR B 1 31 ? 10.445 -7.184 -3.254 1 97.81 31 TYR B O 1
ATOM 826 N N . SER B 1 32 ? 10.57 -6.152 -1.249 1 97.94 32 SER B N 1
ATOM 827 C CA . SER B 1 32 ? 11.297 -5.02 -1.81 1 97.94 32 SER B CA 1
ATOM 828 C C . SER B 1 32 ? 12.656 -5.449 -2.363 1 97.94 32 SER B C 1
ATOM 830 O O . SER B 1 32 ? 13.328 -6.293 -1.774 1 97.94 32 SER B O 1
ATOM 832 N N . ASN B 1 33 ? 13.078 -4.793 -3.408 1 97.25 33 ASN B N 1
ATOM 833 C CA . ASN B 1 33 ? 14.383 -5.066 -4 1 97.25 33 ASN B CA 1
ATOM 834 C C . ASN B 1 33 ? 15.516 -4.598 -3.1 1 97.25 33 ASN B C 1
ATOM 836 O O . ASN B 1 33 ? 16.656 -5.027 -3.258 1 97.25 33 ASN B O 1
ATOM 840 N N . ASP B 1 34 ? 15.172 -3.662 -2.287 1 94.62 34 ASP B N 1
ATOM 841 C CA . ASP B 1 34 ? 16.141 -3.227 -1.283 1 94.62 34 ASP B CA 1
ATOM 842 C C . ASP B 1 34 ? 16.141 -4.168 -0.082 1 94.62 34 ASP B C 1
ATOM 844 O O . ASP B 1 34 ? 15.281 -4.066 0.798 1 94.62 34 ASP B O 1
ATOM 848 N N . VAL B 1 35 ? 17.078 -4.988 0.002 1 85.81 35 VAL B N 1
ATOM 849 C CA . VAL B 1 35 ? 17.156 -6.055 0.996 1 85.81 35 VAL B CA 1
ATOM 850 C C . VAL B 1 35 ? 17.312 -5.449 2.391 1 85.81 35 VAL B C 1
ATOM 852 O O . VAL B 1 35 ? 16.938 -6.074 3.387 1 85.81 35 VAL B O 1
ATOM 855 N N . GLU B 1 36 ? 17.828 -4.289 2.465 1 88.06 36 GLU B N 1
ATOM 856 C CA . GLU B 1 36 ? 18.031 -3.645 3.76 1 88.06 36 GLU B CA 1
ATOM 857 C C . GLU B 1 36 ? 16.703 -3.217 4.375 1 88.06 36 GLU B C 1
ATOM 859 O O . GLU B 1 36 ? 16.594 -3.062 5.594 1 88.06 36 GLU B O 1
ATOM 864 N N . ARG B 1 37 ? 15.672 -2.973 3.668 1 83.56 37 ARG B N 1
ATOM 865 C CA . ARG B 1 37 ? 14.375 -2.516 4.148 1 83.56 37 ARG B CA 1
ATOM 866 C C . ARG B 1 37 ? 13.555 -3.678 4.707 1 83.56 37 ARG B C 1
ATOM 868 O O . ARG B 1 37 ? 12.711 -3.486 5.582 1 83.56 37 ARG B O 1
ATOM 875 N N . ASN B 1 38 ? 13.797 -4.816 4.262 1 90 38 ASN B N 1
ATOM 876 C CA . ASN B 1 38 ? 13.117 -6.023 4.727 1 90 38 ASN B CA 1
ATOM 877 C C . ASN B 1 38 ? 11.602 -5.832 4.766 1 90 38 ASN B C 1
ATOM 879 O O . ASN B 1 38 ? 10.961 -6.164 5.762 1 90 38 ASN B O 1
ATOM 883 N N . CYS B 1 39 ? 10.961 -5.246 3.805 1 96.75 39 CYS B N 1
ATOM 884 C CA . CYS B 1 39 ? 9.516 -5.098 3.688 1 96.75 39 CYS B CA 1
ATOM 885 C C . CYS B 1 39 ? 8.961 -6.008 2.598 1 96.75 39 CYS B C 1
ATOM 887 O O . CYS B 1 39 ? 9.695 -6.426 1.7 1 96.75 39 CYS B O 1
ATOM 889 N N . CYS B 1 40 ? 7.66 -6.375 2.756 1 97.94 40 CYS B N 1
ATOM 890 C CA . CYS B 1 40 ? 7.008 -7.195 1.741 1 97.94 40 CYS B CA 1
ATOM 891 C C . CYS B 1 40 ? 5.504 -6.945 1.721 1 97.94 40 CYS B C 1
ATOM 893 O O . CYS B 1 40 ? 4.934 -6.484 2.711 1 97.94 40 CYS B O 1
ATOM 895 N N . VAL B 1 41 ? 4.918 -7.227 0.641 1 98.5 41 VAL B N 1
ATOM 896 C CA . VAL B 1 41 ? 3.477 -7.16 0.43 1 98.5 41 VAL B CA 1
ATOM 897 C C . VAL B 1 41 ? 2.918 -8.562 0.228 1 98.5 41 VAL B C 1
ATOM 899 O O . VAL B 1 41 ? 3.434 -9.336 -0.589 1 98.5 41 VAL B O 1
ATOM 902 N N . THR B 1 42 ? 1.936 -8.891 0.99 1 98.69 42 THR B N 1
ATOM 903 C CA . THR B 1 42 ? 1.304 -10.195 0.893 1 98.69 42 THR B CA 1
ATOM 904 C C . THR B 1 42 ? -0.148 -10.07 0.44 1 98.69 42 THR B C 1
ATOM 906 O O . THR B 1 42 ? -0.882 -9.203 0.932 1 98.69 42 THR B O 1
ATOM 909 N N . PHE B 1 43 ? -0.526 -10.953 -0.466 1 98.62 43 PHE B N 1
ATOM 910 C CA . PHE B 1 43 ? -1.905 -10.984 -0.938 1 98.62 43 PHE B CA 1
ATOM 911 C C . PHE B 1 43 ? -2.574 -12.305 -0.565 1 98.62 43 PHE B C 1
ATOM 913 O O . PHE B 1 43 ? -1.934 -13.359 -0.581 1 98.62 43 PHE B O 1
ATOM 920 N N . ASP B 1 44 ? -3.834 -12.188 -0.242 1 98.5 44 ASP B N 1
ATOM 921 C CA . ASP B 1 44 ? -4.566 -13.41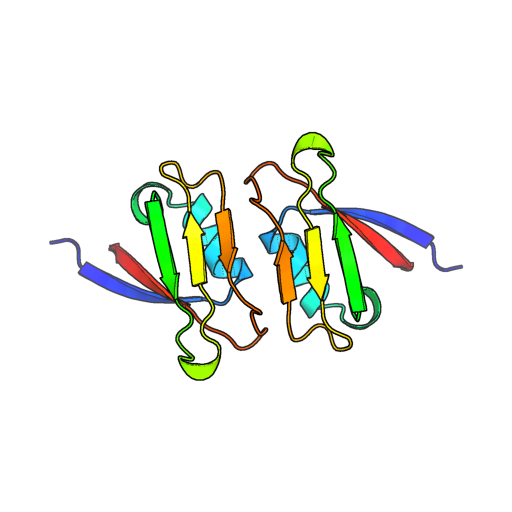4 0.055 1 98.5 44 ASP B CA 1
ATOM 922 C C . ASP B 1 44 ? -4.828 -14.219 -1.216 1 98.5 44 ASP B C 1
ATOM 924 O O . ASP B 1 44 ? -4.402 -13.82 -2.305 1 98.5 44 ASP B O 1
ATOM 928 N N . VAL B 1 45 ? -5.449 -15.281 -1.145 1 98.31 45 VAL B N 1
ATOM 929 C CA . VAL B 1 45 ? -5.582 -16.266 -2.215 1 98.31 45 VAL B CA 1
ATOM 930 C C . VAL B 1 45 ? -6.281 -15.633 -3.416 1 98.31 45 VAL B C 1
ATOM 932 O O . VAL B 1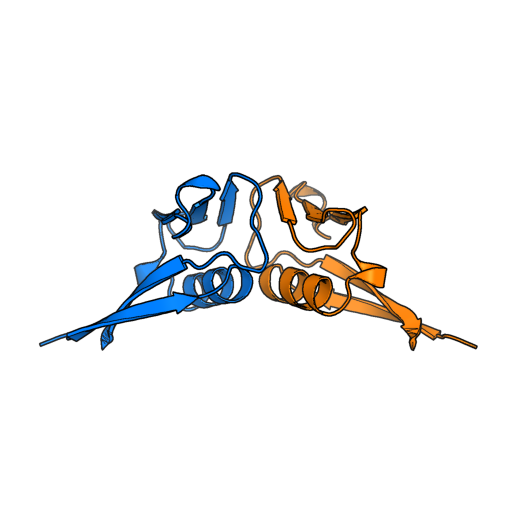 45 ? -5.938 -15.922 -4.562 1 98.31 45 VAL B O 1
ATOM 935 N N . ASP B 1 46 ? -7.246 -14.727 -3.203 1 97.81 46 ASP B N 1
ATOM 936 C CA . ASP B 1 46 ? -8.008 -14.117 -4.289 1 97.81 46 ASP B CA 1
ATOM 937 C C . ASP B 1 46 ? -7.484 -12.719 -4.609 1 97.81 46 ASP B C 1
ATOM 939 O O . ASP B 1 46 ? -8.055 -12.016 -5.449 1 97.81 46 ASP B O 1
ATOM 943 N N . SER B 1 47 ? -6.473 -12.242 -3.908 1 97.88 47 SER B N 1
ATOM 944 C CA . SER B 1 47 ? -5.828 -10.945 -4.09 1 97.88 47 SER B CA 1
ATOM 945 C C . SER B 1 47 ? -6.766 -9.805 -3.713 1 97.88 47 SER B C 1
ATOM 947 O O . SER B 1 47 ? -6.598 -8.68 -4.188 1 97.88 47 SER B O 1
ATOM 949 N N . ILE B 1 48 ? -7.711 -10.117 -2.904 1 97.69 48 ILE B N 1
ATOM 950 C CA . ILE B 1 48 ? -8.672 -9.109 -2.482 1 97.69 48 ILE B CA 1
ATOM 951 C C . ILE B 1 48 ? -8.117 -8.336 -1.288 1 97.69 48 ILE B C 1
ATOM 953 O O . ILE B 1 48 ? -8.273 -7.113 -1.2 1 97.69 48 ILE B O 1
ATOM 957 N N . LEU B 1 49 ? -7.449 -9.117 -0.414 1 97.94 49 LEU B N 1
ATOM 958 C CA . LEU B 1 49 ? -6.816 -8.531 0.761 1 97.94 49 LEU B CA 1
ATOM 959 C C . LEU B 1 49 ? -5.305 -8.453 0.585 1 97.94 49 LEU B C 1
ATOM 961 O O . LEU B 1 49 ? -4.691 -9.383 0.052 1 97.94 49 LEU B O 1
ATOM 965 N N . CYS B 1 50 ? -4.816 -7.359 1.014 1 98.06 50 CYS B N 1
ATOM 966 C CA . CYS B 1 50 ? -3.361 -7.309 1.077 1 98.06 50 CYS B CA 1
ATOM 967 C C . CYS B 1 50 ? -2.891 -6.832 2.445 1 98.06 50 CYS B C 1
ATOM 969 O O . CYS B 1 50 ? -3.656 -6.219 3.191 1 98.06 50 CYS B O 1
ATOM 971 N N . ASN B 1 51 ? -1.691 -7.246 2.787 1 97.88 51 ASN B N 1
ATOM 972 C CA . ASN B 1 51 ? -0.956 -6.824 3.975 1 97.88 51 ASN B CA 1
ATOM 973 C C . ASN B 1 51 ? 0.452 -6.352 3.623 1 97.88 51 ASN B C 1
ATOM 975 O O . ASN B 1 51 ? 1.104 -6.922 2.748 1 97.88 51 ASN B O 1
ATOM 979 N N . VAL B 1 52 ? 0.848 -5.328 4.258 1 97.94 52 VAL B N 1
ATOM 980 C CA . VAL B 1 52 ? 2.207 -4.82 4.094 1 97.94 52 VAL B CA 1
ATOM 981 C C . VAL B 1 52 ? 2.98 -4.977 5.398 1 97.94 52 VAL B C 1
ATOM 983 O O . VAL B 1 52 ? 2.539 -4.508 6.449 1 97.94 52 VAL B O 1
ATOM 986 N N . THR B 1 53 ? 4.039 -5.68 5.262 1 97.19 53 THR B N 1
ATOM 987 C CA . THR B 1 53 ? 4.918 -5.867 6.414 1 97.19 53 THR B CA 1
ATOM 988 C C . THR B 1 53 ? 6.145 -4.965 6.312 1 97.19 53 THR B C 1
ATOM 990 O O . THR B 1 53 ? 6.848 -4.98 5.301 1 97.19 53 THR B O 1
ATOM 993 N N . GLY B 1 54 ? 6.422 -4.223 7.391 1 96.31 54 GLY B N 1
ATOM 994 C CA . GLY B 1 54 ? 7.551 -3.307 7.422 1 96.31 54 GLY B CA 1
ATOM 995 C C . GLY B 1 54 ? 7.223 -1.935 6.863 1 96.31 54 GLY B C 1
ATOM 996 O O . GLY B 1 54 ? 6.121 -1.711 6.359 1 96.31 54 GLY B O 1
ATOM 997 N N . TYR B 1 55 ? 8.164 -0.999 7.023 1 97 55 TYR B N 1
ATOM 998 C CA . TYR B 1 55 ? 8.055 0.324 6.422 1 97 55 TYR B CA 1
ATOM 999 C C . TYR B 1 55 ? 8.461 0.288 4.953 1 97 55 TYR B C 1
ATOM 1001 O O . TYR B 1 55 ? 9.445 -0.359 4.59 1 97 55 TYR B O 1
ATOM 1009 N N . VAL B 1 56 ? 7.66 0.965 4.109 1 98.06 56 VAL B N 1
ATOM 1010 C CA . VAL B 1 56 ? 7.984 1.022 2.688 1 98.06 56 VAL B CA 1
ATOM 1011 C C . VAL B 1 56 ? 8.336 2.455 2.295 1 98.06 56 VAL B C 1
ATOM 1013 O O . VAL B 1 56 ? 7.633 3.398 2.668 1 98.06 56 VAL B O 1
ATOM 1016 N N . SER B 1 57 ? 9.43 2.561 1.576 1 97.88 57 SER B N 1
ATOM 1017 C CA . SER B 1 57 ? 9.914 3.852 1.102 1 97.88 57 SER B CA 1
ATOM 1018 C C . SER B 1 57 ? 9.336 4.191 -0.268 1 97.88 57 SER B C 1
ATOM 1020 O O . SER B 1 57 ? 9.125 3.301 -1.096 1 97.88 57 SER B O 1
ATOM 1022 N N . ILE B 1 58 ? 9.211 5.418 -0.546 1 98 58 ILE B N 1
ATOM 1023 C CA . ILE B 1 58 ? 8.805 5.906 -1.859 1 98 58 ILE B CA 1
ATOM 1024 C C . ILE B 1 58 ? 9.773 5.398 -2.922 1 98 58 ILE B C 1
ATOM 1026 O O . ILE B 1 58 ? 9.414 5.289 -4.098 1 98 58 ILE B O 1
ATOM 1030 N N . ASN B 1 59 ? 10.969 5.059 -2.488 1 97.25 59 ASN B N 1
ATOM 1031 C CA . ASN B 1 59 ? 12.016 4.645 -3.416 1 97.25 59 ASN B CA 1
ATOM 1032 C C . ASN B 1 59 ? 12.062 3.127 -3.564 1 97.25 59 ASN B C 1
ATOM 1034 O O . ASN B 1 59 ? 12.805 2.604 -4.398 1 97.25 59 ASN B O 1
ATOM 1038 N N . ASP B 1 60 ? 11.352 2.479 -2.76 1 97.94 60 ASP B N 1
ATOM 1039 C CA . ASP B 1 60 ? 11.352 1.023 -2.877 1 97.94 60 ASP B CA 1
ATOM 1040 C C . ASP B 1 60 ? 10.727 0.579 -4.199 1 97.94 60 ASP B C 1
ATOM 1042 O O . ASP B 1 60 ? 9.727 1.149 -4.637 1 97.94 60 ASP B O 1
ATOM 1046 N N . LYS B 1 61 ? 11.352 -0.458 -4.707 1 98.31 61 LYS B N 1
ATOM 1047 C CA . LYS B 1 61 ? 10.828 -1.104 -5.906 1 98.31 61 LYS B CA 1
ATOM 1048 C C . LYS B 1 61 ? 10.602 -2.596 -5.676 1 98.31 61 LYS B C 1
ATOM 1050 O O . LYS B 1 61 ? 11.289 -3.211 -4.855 1 98.31 61 LYS B O 1
ATOM 1055 N N . PHE B 1 62 ? 9.633 -3.084 -6.422 1 98.31 62 PHE B N 1
ATOM 1056 C CA . PHE B 1 62 ? 9.281 -4.5 -6.426 1 98.31 62 PHE B CA 1
ATOM 1057 C C . PHE B 1 62 ? 9.305 -5.059 -7.844 1 98.31 62 PHE B C 1
ATOM 1059 O O . PHE B 1 62 ? 8.891 -4.383 -8.789 1 98.31 62 PHE B O 1
ATOM 1066 N N . THR B 1 63 ? 9.781 -6.258 -7.941 1 97.94 63 THR B N 1
ATOM 1067 C CA . THR B 1 63 ? 9.812 -6.898 -9.25 1 97.94 63 THR B CA 1
ATOM 1068 C C . THR B 1 63 ? 8.703 -7.938 -9.375 1 97.94 63 THR B C 1
ATOM 1070 O O . THR B 1 63 ? 8.516 -8.758 -8.477 1 97.94 63 THR B O 1
ATOM 1073 N N . VAL B 1 64 ? 7.984 -7.785 -10.477 1 97.25 64 VAL B N 1
ATOM 1074 C CA . VAL B 1 64 ? 6.992 -8.812 -10.773 1 97.25 64 VAL B CA 1
ATOM 1075 C C . VAL B 1 64 ? 7.312 -9.477 -12.109 1 97.25 64 VAL B C 1
ATOM 1077 O O . VAL B 1 64 ? 8.008 -8.898 -12.945 1 97.25 64 VAL B O 1
ATOM 1080 N N . GLN B 1 65 ? 6.891 -10.711 -12.133 1 94 65 GLN B N 1
ATOM 1081 C CA . GLN B 1 65 ? 7.012 -11.438 -13.391 1 94 65 GLN B CA 1
ATOM 1082 C C . GLN B 1 65 ? 5.664 -11.562 -14.086 1 94 65 GLN B C 1
ATOM 1084 O O . GLN B 1 65 ? 4.68 -11.992 -13.484 1 94 65 GLN B O 1
ATOM 1089 N N . GLU B 1 66 ? 5.672 -11.109 -15.344 1 89.62 66 GLU B N 1
ATOM 1090 C CA . GLU B 1 66 ? 4.488 -11.266 -16.188 1 89.62 66 GLU B CA 1
ATOM 1091 C C . GLU B 1 66 ? 4.781 -12.172 -17.375 1 89.62 66 GLU B C 1
ATOM 1093 O O . GLU B 1 66 ? 5.938 -12.344 -17.766 1 89.62 66 GLU B O 1
ATOM 1098 N N . GLU B 1 67 ? 3.668 -12.844 -17.75 1 81.44 67 GLU B N 1
ATOM 1099 C CA . GLU B 1 67 ? 3.801 -13.64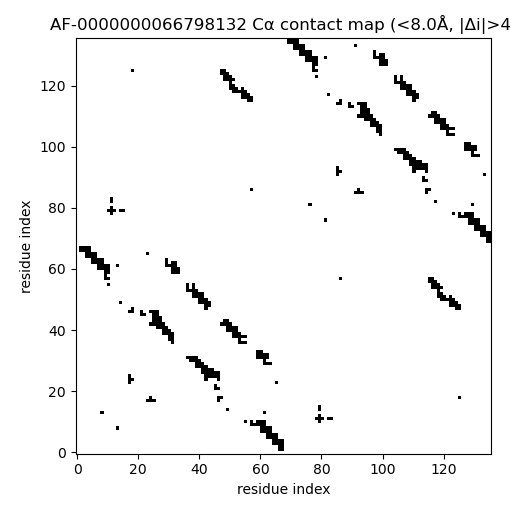8 -18.969 1 81.44 67 GLU B CA 1
ATOM 1100 C C . GLU B 1 67 ? 3.086 -12.984 -20.141 1 81.44 67 GLU B C 1
ATOM 1102 O O . GLU B 1 67 ? 1.964 -12.5 -20 1 81.44 67 GLU B O 1
ATOM 1107 N N . ILE B 1 68 ? 3.885 -12.727 -21.203 1 74.56 68 ILE B N 1
ATOM 1108 C CA . ILE B 1 68 ? 3.279 -12.203 -22.422 1 74.56 68 ILE B CA 1
ATOM 1109 C C . ILE B 1 68 ? 3.375 -13.242 -23.547 1 74.56 68 ILE B C 1
ATOM 1111 O O . ILE B 1 68 ? 4.352 -13.992 -23.625 1 74.56 68 ILE B O 1
#

pLDDT: mean 94.96, std 7.21, range [57.34, 98.75]

Solvent-accessible surface area (backbone atoms only — not comparable to full-atom values): 7252 Å² total; per-residue (Å²): 130,73,45,78,44,80,46,79,28,39,65,40,54,43,54,50,49,31,56,74,34,29,88,79,27,28,61,37,73,46,53,41,71,49,70,87,58,66,23,35,40,35,25,39,68,73,24,46,36,36,37,44,44,53,57,44,47,76,80,40,37,31,74,43,81,42,76,86,131,74,45,78,43,80,44,78,30,38,66,39,54,43,53,49,50,30,59,75,34,30,89,78,27,28,60,36,72,45,52,41,71,50,70,88,57,66,23,34,41,36,24,38,68,71,25,46,37,34,36,44,44,54,58,44,46,74,80,41,37,30,75,46,81,42,77,84

Secondary structure (DSSP, 8-state):
---EEEEEE-HHHHHHHHHH-HHHHTT-EEEBS-TTT--EEEE-TTSSEEEEES-EETT--EEEEEE-/---EEEEEE-HHHHHHHHHH-HHHHTT-EEEBS-TTT--EEEE-TTSSEEEEES-EETT--EEEEEE-

Organism: Staphylococcus aureus (strain NCTC 8325 / PS 47) (NCBI:txid93061)

Sequence (136 aa):
MKIKIEKEMNLPELIQWAWDNPKLSGNKRFYSNDVERNCCVTFDVDSILCNVTGYVSINDKFTVQEEIMKIKIEKEMNLPELIQWAWDNPKLSGNKRFYSNDVERNCCVTFDVDSILCNVTGYVSINDKFTVQEEI

Radius of gyration: 15.32 Å; Cα contacts (8 Å, |Δi|>4): 292; chains: 2; bounding box: 33×51×38 Å

Foldseek 3Di:
DWDKDKDKDADVVVLVVCLVPVVQQAQDKWAWPPVVQGKIKGAHRRRPDIDIDGDGDRPTMTMGIDTD/DWDKDKDKDADVVVLVVCLVPVVQQAQDKWAWPPVVQGKIKGAHRRRPDIDIDGDGDRPTMTMGIDTD